Protein AF-A0AAN8WWY5-F1 (afdb_monomer_lite)

pLDDT: mean 70.59, std 15.92, range [37.78, 95.44]

Structure (mmCIF, N/CA/C/O backbone):
data_AF-A0AAN8WWY5-F1
#
_entry.id   AF-A0AAN8WWY5-F1
#
loop_
_atom_site.group_PDB
_atom_site.id
_atom_site.type_symbol
_atom_site.label_atom_id
_atom_site.label_alt_id
_atom_site.label_comp_id
_atom_site.label_asym_id
_atom_site.label_entity_id
_atom_site.label_seq_id
_atom_site.pdbx_PDB_ins_code
_atom_site.Cartn_x
_atom_site.Cartn_y
_atom_site.Cartn_z
_atom_site.occupancy
_atom_site.B_iso_or_equiv
_atom_site.auth_seq_id
_atom_site.auth_comp_id
_atom_site.auth_asym_id
_atom_site.auth_atom_id
_atom_site.pdbx_PDB_model_num
ATOM 1 N N . MET A 1 1 ? -23.261 -10.832 -0.759 1.00 37.78 1 MET A N 1
ATOM 2 C CA . MET A 1 1 ? -23.133 -10.012 0.468 1.00 37.78 1 MET A CA 1
ATOM 3 C C . MET A 1 1 ? -22.749 -8.544 0.179 1.00 37.78 1 MET A C 1
ATOM 5 O O . MET A 1 1 ? -22.201 -7.893 1.048 1.00 37.78 1 MET A O 1
ATOM 9 N N . VAL A 1 2 ? -23.077 -7.997 -1.012 1.00 46.44 2 VAL A N 1
ATOM 10 C CA . VAL A 1 2 ? -22.711 -6.626 -1.472 1.00 46.44 2 VAL A CA 1
ATOM 11 C C . VAL A 1 2 ? -23.960 -5.763 -1.787 1.00 46.44 2 VAL A C 1
ATOM 13 O O . VAL A 1 2 ? -23.863 -4.626 -2.226 1.00 46.44 2 VAL A O 1
ATOM 16 N N . ALA A 1 3 ? -25.169 -6.277 -1.528 1.00 41.75 3 ALA A N 1
ATOM 17 C CA . ALA A 1 3 ? -26.431 -5.606 -1.873 1.00 41.75 3 ALA A CA 1
ATOM 18 C C . ALA A 1 3 ? -27.052 -4.768 -0.731 1.00 41.75 3 ALA A C 1
ATOM 20 O O . ALA A 1 3 ? -28.090 -4.150 -0.937 1.00 41.75 3 ALA A O 1
ATOM 21 N N . PHE A 1 4 ? -26.445 -4.740 0.464 1.00 49.00 4 PHE A N 1
ATOM 22 C CA . PHE A 1 4 ? -27.062 -4.159 1.671 1.00 49.00 4 PHE A CA 1
ATOM 23 C C . PHE A 1 4 ? -26.746 -2.665 1.909 1.00 49.00 4 PHE A C 1
ATOM 25 O O . PHE A 1 4 ? -27.279 -2.075 2.843 1.00 49.00 4 PHE A O 1
ATOM 32 N N . ASP A 1 5 ? -25.917 -2.031 1.070 1.00 50.53 5 ASP A N 1
ATOM 33 C CA . ASP A 1 5 ? -25.345 -0.708 1.389 1.00 50.53 5 ASP A CA 1
ATOM 34 C C . ASP A 1 5 ? -25.852 0.454 0.504 1.00 50.53 5 ASP A C 1
ATOM 36 O O . ASP A 1 5 ? -25.952 1.600 0.939 1.00 50.53 5 ASP A O 1
ATOM 40 N N . ARG A 1 6 ? -26.279 0.176 -0.736 1.00 56.34 6 ARG A N 1
ATOM 41 C CA . ARG A 1 6 ? -26.572 1.235 -1.726 1.00 56.34 6 ARG A CA 1
ATOM 42 C C . ARG A 1 6 ? -27.887 1.992 -1.483 1.00 56.34 6 ARG A C 1
ATOM 44 O O . ARG A 1 6 ? -27.988 3.167 -1.830 1.00 56.34 6 ARG A O 1
ATOM 51 N N . GLU A 1 7 ? -28.872 1.338 -0.870 1.00 53.53 7 GLU A N 1
ATOM 52 C CA . GLU A 1 7 ? -30.177 1.938 -0.537 1.00 53.53 7 GLU A CA 1
ATOM 53 C C . GLU A 1 7 ? -30.097 2.826 0.719 1.00 53.53 7 GLU A C 1
ATOM 55 O O . GLU A 1 7 ? -30.733 3.882 0.770 1.00 53.53 7 GLU A O 1
ATOM 60 N N . LYS A 1 8 ? -29.247 2.471 1.699 1.00 51.03 8 LYS A N 1
ATOM 61 C CA . LYS A 1 8 ? -29.023 3.290 2.903 1.00 51.03 8 LYS A CA 1
ATOM 62 C C . LYS A 1 8 ? -28.281 4.591 2.592 1.00 51.03 8 LYS A C 1
ATOM 64 O O . LYS A 1 8 ? -28.693 5.643 3.072 1.00 51.03 8 LYS A O 1
ATOM 69 N N . VAL A 1 9 ? -27.264 4.555 1.724 1.00 61.53 9 VAL A N 1
ATOM 70 C CA . VAL A 1 9 ? -26.487 5.751 1.333 1.00 61.53 9 VAL A CA 1
ATOM 71 C C . VAL A 1 9 ? -27.351 6.806 0.629 1.00 61.53 9 VAL A C 1
ATOM 73 O O . VAL A 1 9 ? -27.183 8.003 0.865 1.00 61.53 9 VAL A O 1
ATOM 76 N N . LYS A 1 10 ? -28.316 6.395 -0.206 1.00 58.88 10 LYS A N 1
ATOM 77 C CA . LYS A 1 10 ? -29.162 7.338 -0.957 1.00 58.88 10 LYS A CA 1
ATOM 78 C C . LYS A 1 10 ? -30.189 8.050 -0.065 1.00 58.88 10 LYS A C 1
ATOM 80 O O . LYS A 1 10 ? -30.448 9.235 -0.279 1.00 58.88 10 LYS A O 1
ATOM 85 N N . GLN A 1 11 ? -30.738 7.365 0.944 1.00 61.97 11 GLN A N 1
ATOM 86 C CA . GLN A 1 11 ? -31.653 7.982 1.913 1.00 61.97 11 GLN A CA 1
ATOM 87 C C . GLN A 1 11 ? -30.928 8.855 2.948 1.00 61.97 11 GLN A C 1
ATOM 89 O O . GLN A 1 11 ? -31.405 9.951 3.246 1.00 61.97 11 GLN A O 1
ATOM 94 N N . GLU A 1 12 ? -29.759 8.426 3.437 1.00 64.44 12 GLU A N 1
ATOM 95 C CA . GLU A 1 12 ? -28.903 9.225 4.328 1.00 64.44 12 GLU A CA 1
ATOM 96 C C . GLU A 1 12 ? -28.419 10.504 3.627 1.00 64.44 12 GLU A C 1
ATOM 98 O O . GLU A 1 12 ? -28.487 11.580 4.211 1.00 64.44 12 GLU A O 1
ATOM 103 N N . GLY A 1 13 ? -28.019 10.427 2.351 1.00 65.00 13 GLY A N 1
ATOM 104 C CA . GLY A 1 13 ? -27.573 11.586 1.571 1.00 65.00 13 GLY A CA 1
ATOM 105 C C . GLY A 1 13 ? -28.656 12.653 1.387 1.00 65.00 13 GLY A C 1
ATOM 106 O O . GLY A 1 13 ? -28.375 13.843 1.524 1.00 65.00 13 GLY A O 1
ATOM 107 N N . PHE A 1 14 ? -29.909 12.248 1.147 1.00 64.44 14 PHE A N 1
ATOM 108 C CA . PHE A 1 14 ? -31.024 13.189 0.981 1.00 64.44 14 PHE A CA 1
ATOM 109 C C . PHE A 1 14 ? -31.465 13.806 2.322 1.00 64.44 14 PHE A C 1
ATOM 111 O O . PHE A 1 14 ? -31.757 15.002 2.395 1.00 64.44 14 PHE A O 1
ATOM 118 N N . GLN A 1 15 ? -31.428 13.023 3.408 1.00 65.31 15 GLN A N 1
ATOM 119 C CA . GLN A 1 15 ? -31.681 13.505 4.772 1.00 65.31 15 GLN A CA 1
ATOM 120 C C . GLN A 1 15 ? -30.553 14.400 5.306 1.00 65.31 15 GLN A C 1
ATOM 122 O O . GLN A 1 15 ? -30.824 15.354 6.037 1.00 65.31 15 GLN A O 1
ATOM 127 N N . LEU A 1 16 ? -29.298 14.128 4.936 1.00 65.19 16 LEU A N 1
ATOM 128 C CA . LEU A 1 16 ? -28.145 14.976 5.234 1.00 65.19 16 LEU A CA 1
ATOM 129 C C . LEU A 1 16 ? -28.227 16.283 4.463 1.00 65.19 16 LEU A C 1
ATOM 131 O O . LEU A 1 16 ? -28.023 17.315 5.082 1.00 65.19 16 LEU A O 1
ATOM 135 N N . PHE A 1 17 ? -28.603 16.273 3.179 1.00 69.25 17 PHE A N 1
ATOM 136 C CA . PHE A 1 17 ? -28.760 17.504 2.402 1.00 69.25 17 PHE A CA 1
ATOM 137 C C . PHE A 1 17 ? -29.825 18.415 3.027 1.00 69.25 17 PHE A C 1
ATOM 139 O O . PHE A 1 17 ? -29.544 19.581 3.267 1.00 69.25 17 PHE A O 1
ATOM 146 N N . GLY A 1 18 ? -30.984 17.870 3.426 1.00 67.69 18 GLY A N 1
ATOM 147 C CA . GLY A 1 18 ? -32.025 18.606 4.160 1.00 67.69 18 GLY A CA 1
ATOM 148 C C . GLY A 1 18 ? -31.619 19.052 5.576 1.00 67.69 18 GLY A C 1
ATOM 149 O O . GLY A 1 18 ? -32.007 20.134 6.019 1.00 67.69 18 GLY A O 1
ATOM 150 N N . LYS A 1 19 ? -30.798 18.262 6.285 1.00 63.09 19 LYS A N 1
ATOM 151 C CA . LYS A 1 19 ? -30.189 18.644 7.575 1.00 63.09 19 LYS A CA 1
ATOM 152 C C . LYS A 1 19 ? -29.054 19.661 7.429 1.00 63.09 19 LYS A C 1
ATOM 154 O O . LYS A 1 19 ? -28.805 20.385 8.383 1.00 63.09 19 LYS A O 1
ATOM 159 N N . LEU A 1 20 ? -28.396 19.740 6.274 1.00 64.75 20 LEU A N 1
ATOM 160 C CA . LEU A 1 20 ? -27.299 20.670 5.997 1.00 64.75 20 LEU A CA 1
ATOM 161 C C . LEU A 1 20 ? -27.825 22.086 5.735 1.00 64.75 20 LEU A C 1
ATOM 163 O O . LEU A 1 20 ? -27.179 23.057 6.112 1.00 64.75 20 LEU A O 1
ATOM 167 N N . ILE A 1 21 ? -29.034 22.199 5.174 1.00 65.25 21 ILE A N 1
ATOM 168 C CA . ILE A 1 21 ? -29.764 23.476 5.042 1.00 65.25 21 ILE A CA 1
ATOM 169 C C . ILE A 1 21 ? -30.523 23.853 6.322 1.00 65.25 21 ILE A C 1
ATOM 171 O O . ILE A 1 21 ? -30.986 24.983 6.458 1.00 65.25 21 ILE A O 1
ATOM 175 N N . ARG A 1 22 ? -30.641 22.930 7.285 1.00 57.62 22 ARG A N 1
ATOM 176 C CA . ARG A 1 22 ? -31.174 23.204 8.621 1.00 57.62 22 ARG A CA 1
ATOM 177 C C . ARG A 1 22 ? -30.011 23.379 9.585 1.00 57.62 22 ARG A C 1
ATOM 179 O O . ARG A 1 22 ? -29.689 22.468 10.342 1.00 57.62 22 ARG A O 1
ATOM 186 N N . THR A 1 23 ? -29.397 24.558 9.539 1.00 56.59 23 THR A N 1
ATOM 187 C CA . THR A 1 23 ? -28.361 25.016 10.468 1.00 56.59 23 THR A CA 1
ATOM 188 C C . THR A 1 23 ? -28.714 24.569 11.885 1.00 56.59 23 THR A C 1
ATOM 190 O O . THR A 1 23 ? -29.656 25.077 12.497 1.00 56.59 23 THR A O 1
ATOM 193 N N . LYS A 1 24 ? -28.003 23.561 12.403 1.00 55.06 24 LYS A N 1
ATOM 194 C CA . LYS A 1 24 ? -28.023 23.309 13.839 1.00 55.06 24 LYS A CA 1
ATOM 195 C C . LYS A 1 24 ? -27.376 24.524 14.483 1.00 55.06 24 LYS A C 1
ATOM 197 O O . LYS A 1 24 ? -26.255 24.887 14.148 1.00 55.06 24 LYS A O 1
ATOM 202 N N . ASP A 1 25 ? -28.140 25.142 15.366 1.00 45.97 25 ASP A N 1
ATOM 203 C CA . ASP A 1 25 ? -27.763 26.312 16.135 1.00 45.97 25 ASP A CA 1
ATOM 204 C C . ASP A 1 25 ? -26.417 26.080 16.865 1.00 45.97 25 ASP A C 1
ATOM 206 O O . ASP A 1 25 ? -26.329 25.159 17.692 1.00 45.97 25 ASP A O 1
ATOM 210 N N . PRO A 1 26 ? -25.356 26.854 16.560 1.00 55.22 26 PRO A N 1
ATOM 211 C CA . PRO A 1 26 ? -24.049 26.699 17.195 1.00 55.22 26 PRO A CA 1
ATOM 212 C C . PRO A 1 26 ? -24.071 27.048 18.693 1.00 55.22 26 PRO A C 1
ATOM 214 O O . PRO A 1 26 ? -23.152 26.663 19.413 1.00 55.22 26 PRO A O 1
ATOM 217 N N . ALA A 1 27 ? -25.130 27.687 19.212 1.00 52.06 27 ALA A N 1
ATOM 218 C CA . ALA A 1 27 ? -25.239 28.012 20.633 1.00 52.06 27 ALA A CA 1
ATOM 219 C C . ALA A 1 27 ? -25.539 26.789 21.518 1.00 52.06 27 ALA A C 1
ATOM 221 O O . ALA A 1 27 ? -25.397 26.867 22.737 1.00 52.06 27 ALA A O 1
ATOM 222 N N . ARG A 1 28 ? -25.889 25.625 20.942 1.00 54.09 28 ARG A N 1
ATOM 223 C CA . ARG A 1 28 ? -26.046 24.370 21.711 1.00 54.09 28 ARG A CA 1
ATOM 224 C C . ARG A 1 28 ? -24.746 23.575 21.877 1.00 54.09 28 ARG A C 1
ATOM 226 O O . ARG A 1 28 ? -24.784 22.506 22.475 1.00 54.09 28 ARG A O 1
ATOM 233 N N . LEU A 1 29 ? -23.616 24.096 21.390 1.00 55.66 29 LEU A N 1
ATOM 234 C CA . LEU A 1 29 ? -22.279 23.526 21.611 1.00 55.66 29 LEU A CA 1
ATOM 235 C C . LEU A 1 29 ? -21.473 24.272 22.689 1.00 55.66 29 LEU A C 1
ATOM 237 O O . LEU A 1 29 ? -20.468 23.754 23.156 1.00 55.66 29 LEU A O 1
ATOM 241 N N . GLN A 1 30 ? -21.916 25.455 23.128 1.00 53.75 30 GLN A N 1
A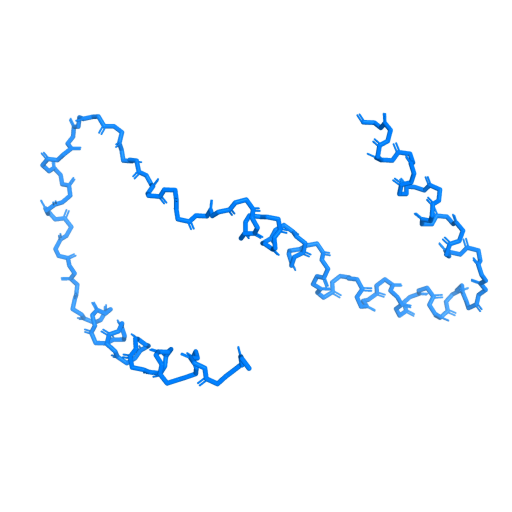TOM 242 C CA . GLN A 1 30 ? -21.198 26.258 24.130 1.00 53.75 30 GLN A CA 1
ATOM 243 C C . GLN A 1 30 ? -21.489 25.827 25.586 1.00 53.75 30 GLN A C 1
ATOM 245 O O . GLN A 1 30 ? -20.810 26.261 26.513 1.00 53.75 30 GLN A O 1
ATOM 250 N N . GLY A 1 31 ? -22.488 24.962 25.799 1.00 45.03 31 GLY A N 1
ATOM 251 C CA . GLY A 1 31 ? -22.865 24.441 27.121 1.00 45.03 31 GLY A CA 1
ATOM 252 C C . GLY A 1 31 ? -22.021 23.264 27.621 1.00 45.03 31 GLY A C 1
ATOM 253 O O . GLY A 1 31 ? -22.203 22.856 28.760 1.00 45.03 31 GLY A O 1
ATOM 254 N N . ASP A 1 32 ? -21.105 22.745 26.800 1.00 47.19 32 ASP A N 1
ATOM 255 C CA . ASP A 1 32 ? -20.193 21.646 27.154 1.00 47.19 32 ASP A CA 1
ATOM 256 C C . ASP A 1 32 ? -18.736 22.130 27.097 1.00 47.19 32 ASP A C 1
ATOM 258 O O . ASP A 1 32 ? -17.841 21.545 26.491 1.00 47.19 32 ASP A O 1
ATOM 262 N N . SER A 1 33 ? -18.519 23.302 27.695 1.00 50.59 33 SER A N 1
ATOM 263 C CA . SER A 1 33 ? -17.207 23.917 27.898 1.00 50.59 33 SER A CA 1
ATOM 264 C C . SER A 1 33 ? -16.483 23.237 29.065 1.00 50.59 33 SER A C 1
ATOM 266 O O . SER A 1 33 ? -16.170 23.880 30.066 1.00 50.59 33 SER A O 1
ATOM 268 N N . GLY A 1 34 ? -16.262 21.926 28.985 1.00 47.41 34 GLY A N 1
ATOM 269 C CA . GLY A 1 34 ? -15.586 21.198 30.051 1.00 47.41 34 GLY A CA 1
ATOM 270 C C . GLY A 1 34 ? -15.634 19.691 29.874 1.00 47.41 34 GLY A C 1
ATOM 271 O O . GLY A 1 34 ? -16.610 19.065 30.263 1.00 47.41 34 GLY A O 1
ATOM 272 N N . THR A 1 35 ? -14.507 19.124 29.438 1.00 45.12 35 THR A N 1
ATOM 273 C CA . THR A 1 35 ? -14.201 17.684 29.292 1.00 45.12 35 THR A CA 1
ATOM 274 C C . THR A 1 35 ? -14.421 17.148 27.880 1.00 45.12 35 THR A C 1
ATOM 276 O O . THR A 1 35 ? -15.517 16.775 27.499 1.00 45.12 35 THR A O 1
ATOM 279 N N . GLU A 1 36 ? -13.321 17.089 27.125 1.00 50.91 36 GLU A N 1
ATOM 280 C CA . GLU A 1 36 ? -13.098 16.174 26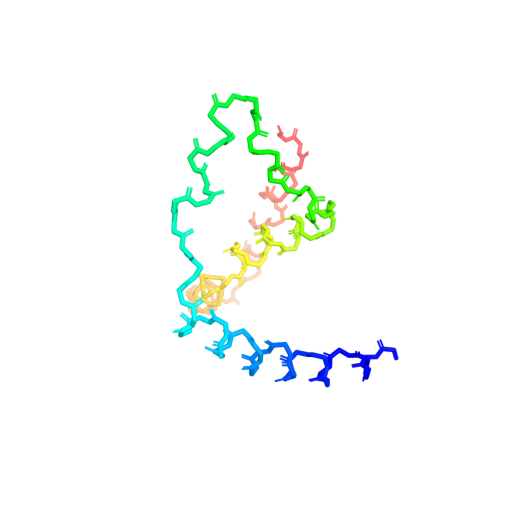.003 1.00 50.91 36 GLU A CA 1
ATOM 281 C C . GLU A 1 36 ? -14.299 15.942 25.073 1.00 50.91 36 GLU A C 1
ATOM 283 O O . GLU A 1 36 ? -15.083 15.011 25.264 1.00 50.91 36 GLU A O 1
ATOM 288 N N . SER A 1 37 ? -14.365 16.698 23.970 1.00 53.19 37 SER A N 1
ATOM 289 C CA . SER A 1 37 ? -15.091 16.252 22.777 1.00 53.19 37 SER A CA 1
ATOM 290 C C . SER A 1 37 ? -14.461 14.939 22.304 1.00 53.19 37 SER A C 1
ATOM 292 O O . SER A 1 37 ? -13.533 14.898 21.495 1.00 53.19 37 SER A O 1
ATOM 294 N N . LYS A 1 38 ? -14.917 13.839 22.899 1.00 52.16 38 LYS A N 1
ATOM 295 C CA . LYS A 1 38 ? -14.545 12.478 22.571 1.00 52.16 38 LYS A CA 1
ATOM 296 C C . LYS A 1 38 ? -15.200 12.206 21.234 1.00 52.16 38 LYS A C 1
ATOM 298 O O . LYS A 1 38 ? -16.313 11.684 21.181 1.00 52.16 38 LYS A O 1
ATOM 303 N N . LEU A 1 39 ? -14.518 12.620 20.162 1.00 53.84 39 LEU A N 1
ATOM 304 C CA . LEU A 1 39 ? -14.764 12.146 18.807 1.00 53.84 39 LEU A CA 1
ATOM 305 C C . LEU A 1 39 ? -15.079 10.660 18.944 1.00 53.84 39 LEU A C 1
ATOM 307 O O . LEU A 1 39 ? -14.241 9.893 19.431 1.00 53.84 39 LEU A O 1
ATOM 311 N N . GLN A 1 40 ? -16.327 10.280 18.658 1.00 54.53 40 GLN A N 1
ATOM 312 C CA . GLN A 1 40 ? -16.734 8.888 18.757 1.00 54.53 40 GLN A CA 1
ATOM 313 C C . GLN A 1 40 ? -15.719 8.100 17.930 1.00 54.53 40 GLN A C 1
ATOM 315 O O . GLN A 1 40 ? -15.550 8.386 16.745 1.00 54.53 40 GLN A O 1
ATOM 320 N N . LYS A 1 41 ? -14.984 7.179 18.568 1.00 58.31 41 LYS A N 1
ATOM 321 C CA . LYS A 1 41 ? -14.052 6.264 17.898 1.00 58.31 41 LYS A CA 1
ATOM 322 C C . LYS A 1 41 ? -14.881 5.312 17.031 1.00 58.31 41 LYS A C 1
ATOM 324 O O . LYS A 1 41 ? -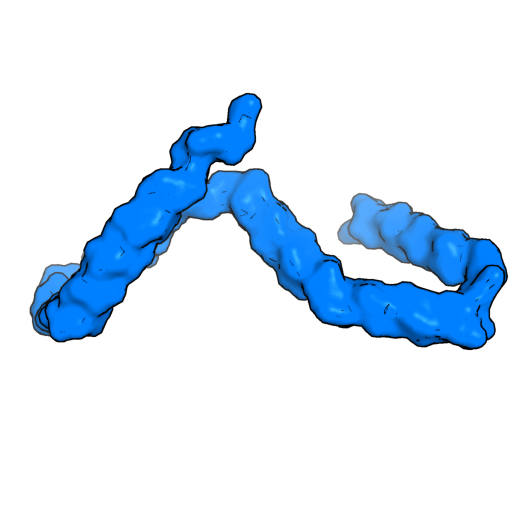15.101 4.166 17.392 1.00 58.31 41 LYS A O 1
ATOM 329 N N . VAL A 1 42 ? -15.419 5.840 15.936 1.00 65.50 42 VAL A N 1
ATOM 330 C CA . VAL A 1 42 ? -16.188 5.119 14.917 1.00 65.50 42 VAL A CA 1
ATOM 331 C C . VAL A 1 42 ? -15.265 4.477 13.893 1.00 65.50 42 VAL A C 1
ATOM 333 O O . VAL A 1 42 ? -15.695 3.615 13.144 1.00 65.50 42 VAL A O 1
ATOM 336 N N . LEU A 1 43 ? -13.993 4.882 13.884 1.00 62.59 43 LEU A N 1
ATOM 337 C CA . LEU A 1 43 ? -12.957 4.246 13.095 1.00 62.59 43 LEU A CA 1
ATOM 338 C C . LEU A 1 43 ? -12.467 3.005 13.826 1.00 62.59 43 LEU A C 1
ATOM 340 O O . LEU A 1 43 ? -11.628 3.075 14.728 1.00 62.59 43 LEU A O 1
ATOM 344 N N . THR A 1 44 ? -13.016 1.866 13.420 1.00 80.50 44 THR A N 1
ATOM 345 C CA . THR A 1 44 ? -12.425 0.567 13.719 1.00 80.50 44 THR A CA 1
ATOM 346 C C . THR A 1 44 ? -11.040 0.502 13.067 1.00 80.50 44 THR A C 1
ATOM 348 O O . THR A 1 44 ? -10.766 1.184 12.081 1.00 80.50 44 THR A O 1
ATOM 351 N N . THR A 1 45 ? -10.135 -0.317 13.605 1.00 83.00 45 THR A N 1
ATOM 352 C CA . THR A 1 45 ? -8.773 -0.506 13.073 1.00 83.00 45 THR A CA 1
ATOM 353 C C . THR A 1 45 ? -8.761 -0.735 11.559 1.00 83.00 45 THR A C 1
ATOM 355 O O . THR A 1 45 ? -7.929 -0.176 10.855 1.00 83.00 45 THR A O 1
ATOM 358 N N . VAL A 1 46 ? -9.740 -1.488 11.052 1.00 85.44 46 VAL A N 1
ATOM 359 C CA . VAL A 1 46 ? -9.923 -1.758 9.621 1.00 85.44 46 VAL A CA 1
ATOM 360 C C . VAL A 1 46 ? -10.287 -0.495 8.836 1.00 85.44 46 VAL A C 1
ATOM 362 O O . VAL A 1 46 ? -9.729 -0.279 7.761 1.00 85.44 46 VAL A O 1
ATOM 365 N N . ASP A 1 47 ? -11.155 0.368 9.370 1.00 86.50 47 ASP A N 1
ATOM 366 C CA . ASP A 1 47 ? -11.509 1.642 8.734 1.00 86.50 47 ASP A CA 1
ATOM 367 C C . ASP A 1 47 ? -10.301 2.579 8.692 1.00 86.50 47 ASP A C 1
ATOM 369 O O . ASP A 1 47 ? -10.042 3.214 7.673 1.00 86.50 47 ASP A O 1
ATOM 373 N N . LEU A 1 48 ? -9.511 2.624 9.772 1.00 87.56 48 LEU A N 1
ATOM 374 C CA . LEU A 1 48 ? -8.324 3.474 9.850 1.00 87.56 48 LEU A CA 1
ATOM 375 C C . LEU A 1 48 ? -7.231 3.022 8.873 1.00 87.56 48 LEU A C 1
ATOM 377 O O . LEU A 1 48 ? -6.658 3.850 8.164 1.00 87.56 48 LEU A O 1
ATOM 381 N N . THR A 1 49 ? -6.965 1.717 8.788 1.00 91.06 49 THR A N 1
ATOM 382 C CA . THR A 1 49 ? -6.024 1.171 7.802 1.00 91.06 49 THR A CA 1
ATOM 383 C C . THR A 1 49 ? -6.527 1.400 6.379 1.00 91.06 49 THR A C 1
ATOM 385 O O . THR A 1 49 ? -5.747 1.795 5.517 1.00 91.06 49 THR A O 1
ATOM 388 N N . SER A 1 50 ? -7.828 1.229 6.133 1.00 90.19 50 SER A N 1
ATOM 389 C CA . SER A 1 50 ? -8.424 1.470 4.814 1.00 90.19 50 SER A CA 1
ATOM 390 C C . SER A 1 50 ? -8.347 2.943 4.407 1.00 90.19 50 SER A C 1
ATOM 392 O O . SER A 1 50 ? -8.031 3.232 3.254 1.00 90.19 50 SER A O 1
ATOM 394 N N . LEU A 1 51 ? -8.550 3.878 5.344 1.00 89.50 51 LEU A N 1
ATOM 395 C CA . LEU A 1 51 ? -8.330 5.307 5.103 1.00 89.50 51 LEU A CA 1
ATOM 396 C C . LEU A 1 51 ? -6.863 5.614 4.785 1.00 89.50 51 LEU A C 1
ATOM 398 O O . LEU A 1 51 ? -6.588 6.358 3.844 1.00 89.50 51 LEU A O 1
ATOM 402 N N . GLY A 1 52 ? -5.922 5.024 5.525 1.00 87.12 52 GLY A N 1
ATOM 403 C CA . GLY A 1 52 ? -4.490 5.198 5.271 1.00 87.12 52 GLY A CA 1
ATOM 404 C C . GLY A 1 52 ? -4.074 4.674 3.895 1.00 87.12 52 GLY A C 1
ATOM 405 O O . GLY A 1 52 ? -3.473 5.401 3.105 1.00 87.12 52 GLY A O 1
ATOM 406 N N . VAL A 1 53 ? -4.452 3.436 3.561 1.00 90.31 53 VAL A N 1
ATOM 407 C CA . VAL A 1 53 ? -4.135 2.816 2.265 1.00 90.31 53 VAL A CA 1
ATOM 408 C C . VAL A 1 53 ? -4.810 3.569 1.118 1.00 90.31 53 VAL A C 1
ATOM 410 O O . VAL A 1 53 ? -4.164 3.841 0.108 1.00 90.31 53 VAL A O 1
ATOM 413 N N . GLY A 1 54 ? -6.073 3.973 1.279 1.00 87.56 54 GLY A N 1
ATOM 414 C CA . GLY A 1 54 ? -6.795 4.766 0.282 1.00 87.56 54 GLY A CA 1
ATOM 415 C C . GLY A 1 54 ? -6.149 6.128 0.017 1.00 87.56 54 GLY A C 1
ATOM 416 O O . GLY A 1 54 ? -6.084 6.561 -1.133 1.00 87.56 54 GLY A O 1
ATOM 417 N N . SER A 1 55 ? -5.602 6.773 1.052 1.00 86.56 55 SER A N 1
ATOM 418 C CA . SER A 1 55 ? -4.873 8.036 0.907 1.00 86.56 55 SER A CA 1
ATOM 419 C C . SER A 1 55 ? -3.526 7.864 0.195 1.00 86.56 55 SER A C 1
ATOM 421 O O . SER A 1 55 ? -3.130 8.742 -0.570 1.00 86.56 55 SER A O 1
ATOM 423 N N . CYS A 1 56 ? -2.819 6.753 0.421 1.00 84.19 56 CYS A N 1
ATOM 424 C CA . CYS A 1 56 ? -1.517 6.489 -0.200 1.00 84.19 56 CYS A CA 1
ATOM 425 C C . CYS A 1 56 ? -1.631 6.000 -1.656 1.00 84.19 56 CYS A C 1
ATOM 427 O O . CYS A 1 56 ? -0.826 6.384 -2.502 1.00 84.19 56 CYS A O 1
ATOM 429 N N . VAL A 1 57 ? -2.631 5.166 -1.968 1.00 88.00 57 VAL A N 1
ATOM 430 C CA . VAL A 1 57 ? -2.796 4.492 -3.277 1.00 88.00 57 VAL A CA 1
ATOM 431 C C . VAL A 1 57 ? -3.706 5.282 -4.236 1.00 88.00 57 VAL A C 1
ATOM 433 O O . VAL A 1 57 ? -4.135 4.765 -5.261 1.00 88.00 57 VAL A O 1
ATOM 436 N N . GLY A 1 58 ? -4.001 6.550 -3.938 1.00 81.88 58 GLY A N 1
ATOM 437 C CA . GLY A 1 58 ? -4.804 7.420 -4.802 1.00 81.88 58 GLY A CA 1
ATOM 438 C C . GLY A 1 58 ? -4.155 7.713 -6.167 1.00 81.88 58 GLY A C 1
ATOM 439 O O . GLY A 1 58 ? -3.343 6.956 -6.697 1.00 81.88 58 GLY A O 1
ATOM 440 N N . THR A 1 59 ? -4.465 8.871 -6.751 1.00 85.06 59 THR A N 1
ATOM 441 C CA . THR A 1 59 ? -3.978 9.258 -8.091 1.00 85.06 59 THR A CA 1
ATOM 442 C C . THR A 1 59 ? -2.456 9.129 -8.252 1.00 85.06 59 THR A C 1
ATOM 444 O O . THR A 1 59 ? -1.977 8.780 -9.330 1.00 85.06 59 THR A O 1
ATOM 447 N N . GLY A 1 60 ? -1.694 9.348 -7.174 1.00 83.38 60 GLY A N 1
ATOM 448 C CA . GLY A 1 60 ? -0.233 9.268 -7.171 1.00 83.38 60 GLY A CA 1
ATOM 449 C C . GLY A 1 60 ? 0.321 7.922 -7.648 1.00 83.38 60 GLY A C 1
ATOM 450 O O . GLY A 1 60 ? 1.221 7.911 -8.486 1.00 83.38 60 GLY A O 1
ATOM 451 N N . MET A 1 61 ? -0.241 6.792 -7.202 1.00 84.19 61 MET A N 1
ATOM 452 C CA . MET A 1 61 ? 0.280 5.469 -7.574 1.00 84.19 61 MET A CA 1
ATOM 453 C C . MET A 1 61 ? 0.060 5.162 -9.062 1.00 84.19 61 MET A C 1
ATOM 455 O O . MET A 1 61 ? 0.935 4.591 -9.713 1.00 84.19 61 MET A O 1
ATOM 459 N N . TYR A 1 62 ? -1.067 5.604 -9.630 1.00 80.94 62 TYR A N 1
ATOM 460 C CA . TYR A 1 62 ? -1.344 5.453 -11.061 1.00 80.94 62 TYR A CA 1
ATOM 461 C C . TYR A 1 62 ? -0.343 6.242 -11.921 1.00 80.94 62 TYR A C 1
ATOM 463 O O . TYR A 1 62 ? 0.137 5.742 -12.939 1.00 80.94 62 TYR A O 1
ATOM 471 N N . LEU A 1 63 ? 0.041 7.449 -11.487 1.00 85.31 63 LEU A N 1
ATOM 472 C CA . LEU A 1 63 ? 1.036 8.255 -12.201 1.00 85.31 63 LEU A CA 1
ATOM 473 C C . LEU A 1 63 ? 2.454 7.694 -12.065 1.00 85.31 63 LEU A C 1
ATOM 475 O O . LEU A 1 63 ? 3.195 7.678 -13.049 1.00 85.31 63 LEU A O 1
ATOM 479 N N . VAL A 1 64 ? 2.826 7.197 -10.881 1.00 82.81 64 VAL A N 1
ATOM 480 C CA . VAL A 1 64 ? 4.116 6.523 -10.671 1.00 82.81 64 VAL A CA 1
ATOM 481 C C . VAL A 1 64 ? 4.207 5.281 -11.553 1.00 82.81 64 VAL A C 1
ATOM 483 O O . VAL A 1 64 ? 5.197 5.128 -12.263 1.00 82.81 64 VAL A O 1
ATOM 486 N N . ALA A 1 65 ? 3.159 4.452 -11.604 1.00 81.31 65 ALA A N 1
ATOM 487 C CA . ALA A 1 65 ? 3.102 3.298 -12.497 1.00 81.31 65 ALA A CA 1
ATOM 488 C C . ALA A 1 65 ? 3.209 3.699 -13.97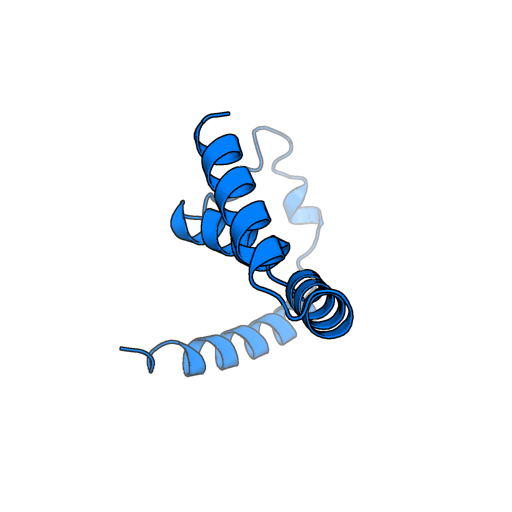9 1.00 81.31 65 ALA A C 1
ATOM 490 O O . ALA A 1 65 ? 3.926 3.042 -14.725 1.00 81.31 65 ALA A O 1
ATOM 491 N N . GLY A 1 66 ? 2.574 4.796 -14.407 1.00 80.31 66 GLY A N 1
ATOM 492 C CA . GLY A 1 66 ? 2.685 5.309 -15.778 1.00 80.31 66 GLY A CA 1
ATOM 493 C C . GLY A 1 66 ? 4.087 5.822 -16.133 1.00 80.31 66 GLY A C 1
ATOM 494 O O . GLY A 1 66 ? 4.614 5.511 -17.202 1.00 80.31 66 GLY A O 1
ATOM 495 N N . MET A 1 67 ? 4.733 6.566 -15.230 1.00 80.69 67 MET A N 1
ATOM 496 C CA . MET A 1 67 ? 6.115 7.030 -15.421 1.00 80.69 67 MET A CA 1
ATOM 497 C C . MET A 1 67 ? 7.114 5.873 -15.412 1.00 80.69 67 MET A C 1
ATOM 499 O O . MET A 1 67 ? 8.046 5.858 -16.216 1.00 80.69 67 MET A O 1
ATOM 503 N N . VAL A 1 68 ? 6.902 4.894 -14.535 1.00 77.81 68 VAL A N 1
ATOM 504 C CA . VAL A 1 68 ? 7.691 3.664 -14.468 1.00 77.81 68 VAL A CA 1
ATOM 505 C C . VAL A 1 68 ? 7.474 2.821 -15.716 1.00 77.81 68 VAL A C 1
ATOM 507 O O . VAL A 1 68 ? 8.450 2.385 -16.300 1.00 77.81 68 VAL A O 1
ATOM 510 N N . ALA A 1 69 ? 6.244 2.645 -16.193 1.00 74.25 69 ALA A N 1
ATOM 511 C CA . ALA A 1 69 ? 5.983 1.916 -17.430 1.00 74.25 69 ALA A CA 1
ATOM 512 C C . ALA A 1 69 ? 6.662 2.580 -18.639 1.00 74.25 69 ALA A C 1
ATOM 514 O O . ALA A 1 69 ? 7.144 1.882 -19.525 1.00 74.25 69 ALA A O 1
ATOM 515 N N . LYS A 1 70 ? 6.744 3.919 -18.663 1.00 73.94 70 LYS A N 1
ATOM 516 C CA . LYS A 1 70 ? 7.394 4.658 -19.753 1.00 73.94 70 LYS A CA 1
ATOM 517 C C . LYS A 1 70 ? 8.924 4.609 -19.696 1.00 73.94 70 LYS A C 1
ATOM 519 O O . LYS A 1 70 ? 9.558 4.415 -20.726 1.00 73.94 70 LYS A O 1
ATOM 524 N N . ASN A 1 71 ? 9.514 4.839 -18.524 1.00 69.88 71 ASN A N 1
ATOM 525 C CA . ASN A 1 71 ? 10.971 4.962 -18.371 1.00 69.88 71 ASN A CA 1
ATOM 526 C C . ASN A 1 71 ? 11.650 3.633 -18.014 1.00 69.88 71 ASN A C 1
ATOM 528 O O . ASN A 1 71 ? 12.780 3.384 -18.414 1.00 69.88 71 ASN A O 1
ATOM 532 N N . ASN A 1 72 ? 10.948 2.783 -17.270 1.00 64.44 72 ASN A N 1
ATOM 533 C CA . ASN A 1 72 ? 11.452 1.578 -16.625 1.00 64.44 72 ASN A CA 1
ATOM 534 C C . ASN A 1 72 ? 10.515 0.385 -16.897 1.00 64.44 72 ASN A C 1
ATOM 536 O O . ASN A 1 72 ? 10.120 -0.312 -15.964 1.00 64.44 72 ASN A O 1
ATOM 540 N N . ALA A 1 73 ? 10.189 0.098 -18.164 1.00 62.97 73 ALA A N 1
ATOM 541 C CA . ALA A 1 73 ? 9.441 -1.103 -18.585 1.00 62.97 73 ALA A CA 1
ATOM 542 C C . ALA A 1 73 ? 10.156 -2.446 -18.270 1.00 62.97 73 ALA A C 1
ATOM 544 O O . ALA A 1 73 ? 9.828 -3.486 -18.836 1.00 62.97 73 ALA A O 1
ATOM 545 N N . GLY A 1 74 ? 11.162 -2.424 -17.393 1.00 68.12 74 GLY A N 1
ATOM 546 C CA . GLY A 1 74 ? 11.918 -3.572 -16.927 1.00 68.12 74 GLY A CA 1
ATOM 547 C C . GLY A 1 74 ? 11.565 -3.963 -15.484 1.00 68.12 74 GLY A C 1
ATOM 548 O O . GLY A 1 74 ? 11.076 -3.146 -14.701 1.00 68.12 74 GLY A O 1
ATOM 549 N N . PRO A 1 75 ? 11.884 -5.204 -15.082 1.00 74.81 75 PRO A N 1
ATOM 550 C CA . PRO A 1 75 ? 11.535 -5.774 -13.773 1.00 74.81 75 PRO A CA 1
ATOM 551 C C . PRO A 1 75 ? 12.208 -5.084 -12.567 1.00 74.81 75 PRO A C 1
ATOM 553 O O . PRO A 1 75 ? 11.870 -5.372 -11.420 1.00 74.81 75 PRO A O 1
ATOM 556 N N . ALA A 1 76 ? 13.143 -4.157 -12.799 1.00 81.75 76 ALA A N 1
ATOM 557 C CA . ALA A 1 76 ? 13.955 -3.524 -11.760 1.00 81.75 76 ALA A CA 1
ATOM 558 C C . ALA A 1 76 ? 13.153 -2.660 -10.768 1.00 81.75 76 ALA A C 1
ATOM 560 O O . ALA A 1 76 ? 13.495 -2.615 -9.587 1.00 81.75 76 ALA A O 1
ATOM 561 N N . VAL A 1 77 ? 12.070 -1.999 -11.203 1.00 81.62 77 VAL A N 1
ATOM 562 C CA . VAL A 1 77 ? 11.247 -1.185 -10.283 1.00 81.62 77 VAL A CA 1
ATOM 563 C C . VAL A 1 77 ? 10.468 -2.060 -9.311 1.00 81.62 77 VAL A C 1
ATOM 565 O O . VAL A 1 77 ? 10.376 -1.717 -8.135 1.00 81.62 77 VAL A O 1
ATOM 568 N N . MET A 1 78 ? 9.983 -3.217 -9.770 1.00 82.69 78 MET A N 1
ATOM 569 C CA . MET A 1 78 ? 9.355 -4.192 -8.881 1.00 82.69 78 MET A CA 1
ATOM 570 C C . MET A 1 78 ? 10.356 -4.684 -7.831 1.00 82.69 78 MET A C 1
ATOM 572 O O . 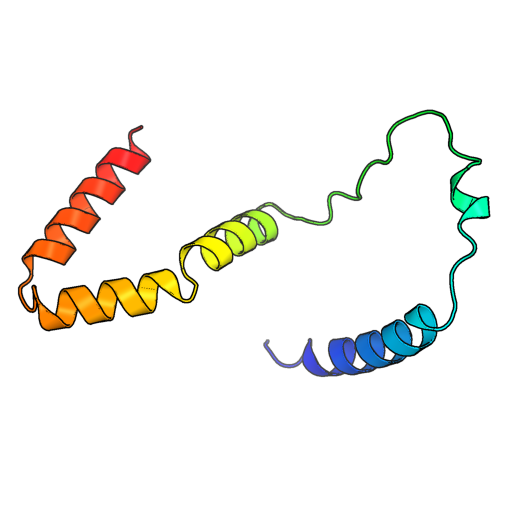MET A 1 78 ? 10.024 -4.677 -6.651 1.00 82.69 78 MET A O 1
ATOM 576 N N . LEU A 1 79 ? 11.606 -4.979 -8.222 1.00 85.31 79 LEU A N 1
ATOM 577 C CA . LEU A 1 79 ? 12.666 -5.330 -7.264 1.00 85.31 79 LEU A CA 1
ATOM 578 C C . LEU A 1 79 ? 12.919 -4.227 -6.224 1.00 85.31 79 LEU A C 1
ATOM 580 O O . LEU A 1 79 ? 13.015 -4.520 -5.033 1.00 85.31 79 LEU A O 1
ATOM 584 N N . SER A 1 80 ? 13.019 -2.966 -6.651 1.00 86.94 80 SER A N 1
ATOM 585 C CA . SER A 1 80 ? 13.258 -1.842 -5.738 1.00 86.94 80 SER A CA 1
ATOM 586 C C . SER A 1 80 ? 12.107 -1.660 -4.743 1.00 86.94 80 SER A C 1
ATOM 588 O O . SER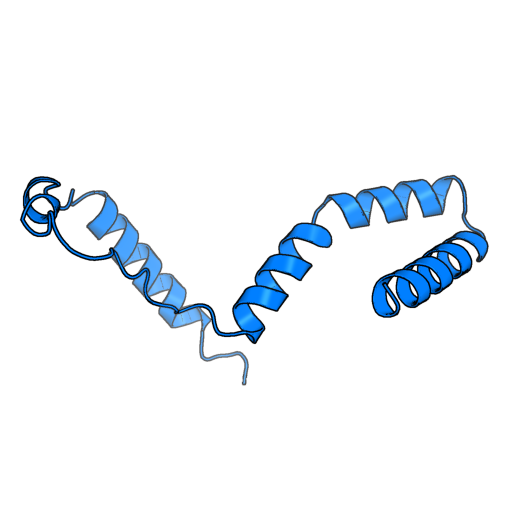 A 1 80 ? 12.352 -1.486 -3.549 1.00 86.94 80 SER A O 1
ATOM 590 N N . PHE A 1 81 ? 10.860 -1.781 -5.207 1.00 84.81 81 PHE A N 1
ATOM 591 C CA . PHE A 1 81 ? 9.679 -1.670 -4.353 1.00 84.81 81 PHE A CA 1
ATOM 592 C C . PHE A 1 81 ? 9.584 -2.828 -3.349 1.00 84.81 81 PHE A C 1
ATOM 594 O O . PHE A 1 81 ? 9.246 -2.606 -2.189 1.00 84.81 81 PHE A O 1
ATOM 601 N N . THR A 1 82 ? 9.939 -4.054 -3.754 1.00 90.06 82 THR A N 1
ATOM 602 C CA . THR A 1 82 ? 9.985 -5.216 -2.853 1.00 90.06 82 THR A CA 1
ATOM 603 C C . THR A 1 82 ? 11.006 -5.024 -1.733 1.00 90.06 82 THR A C 1
ATOM 605 O O . THR A 1 82 ? 10.682 -5.255 -0.570 1.00 90.06 82 THR A O 1
ATOM 608 N N . ILE A 1 83 ? 12.219 -4.565 -2.055 1.00 91.19 83 ILE A N 1
ATOM 609 C CA . ILE A 1 83 ? 13.263 -4.325 -1.048 1.00 91.19 83 ILE A CA 1
ATOM 610 C C . ILE A 1 83 ? 12.843 -3.199 -0.093 1.00 91.19 83 ILE A C 1
ATOM 612 O O . ILE A 1 83 ? 12.982 -3.347 1.120 1.00 91.19 83 ILE A O 1
ATOM 616 N N . ALA A 1 84 ? 12.280 -2.105 -0.616 1.00 90.50 84 ALA A N 1
ATOM 617 C CA . ALA A 1 84 ? 11.778 -1.000 0.199 1.00 90.50 84 ALA A CA 1
ATOM 618 C C . ALA A 1 84 ? 10.643 -1.435 1.142 1.00 90.50 84 ALA A C 1
ATOM 620 O O . ALA A 1 84 ? 10.637 -1.049 2.310 1.00 90.50 84 ALA A O 1
ATOM 621 N N . ALA A 1 85 ? 9.718 -2.277 0.667 1.00 90.69 85 ALA A N 1
ATOM 622 C CA . ALA A 1 85 ? 8.642 -2.822 1.490 1.00 90.69 85 ALA A CA 1
ATOM 623 C C . ALA A 1 85 ? 9.187 -3.671 2.648 1.00 90.69 85 ALA A C 1
ATOM 625 O O . ALA A 1 85 ? 8.768 -3.487 3.788 1.00 90.69 85 ALA A O 1
ATOM 626 N N . ILE A 1 86 ? 10.158 -4.551 2.380 1.00 95.44 86 ILE A N 1
ATOM 627 C CA . ILE A 1 86 ? 10.800 -5.369 3.421 1.00 95.44 86 ILE A CA 1
ATOM 628 C C . ILE A 1 86 ? 11.529 -4.481 4.437 1.00 95.44 86 ILE A C 1
ATOM 630 O O . ILE A 1 86 ? 11.370 -4.676 5.640 1.00 95.44 86 ILE A O 1
ATOM 634 N N . ALA A 1 87 ? 12.280 -3.480 3.972 1.00 95.12 87 ALA A N 1
ATOM 635 C CA . ALA A 1 87 ? 12.981 -2.543 4.847 1.00 95.12 87 ALA A CA 1
ATOM 636 C C . ALA A 1 87 ? 12.015 -1.754 5.747 1.00 95.12 87 ALA A C 1
ATOM 638 O O . ALA A 1 87 ? 12.283 -1.594 6.932 1.00 95.12 87 ALA A O 1
ATOM 639 N N . SER A 1 88 ? 10.875 -1.309 5.211 1.00 92.19 88 SER A N 1
ATOM 640 C CA . SER A 1 88 ? 9.873 -0.559 5.975 1.00 92.19 88 SER A CA 1
ATOM 641 C C . SER A 1 88 ? 9.075 -1.416 6.957 1.00 92.19 88 SER A C 1
ATOM 643 O O . SER A 1 88 ? 8.553 -0.865 7.914 1.00 92.19 88 SER A O 1
ATOM 645 N N . ILE A 1 89 ? 8.942 -2.726 6.721 1.00 94.06 89 ILE A N 1
ATOM 646 C CA . ILE A 1 89 ? 8.342 -3.656 7.694 1.00 94.06 89 ILE A CA 1
ATOM 647 C C . ILE A 1 89 ? 9.303 -3.909 8.863 1.00 94.06 89 ILE A C 1
ATOM 649 O O . ILE A 1 89 ? 8.860 -4.205 9.970 1.00 94.06 89 ILE A O 1
ATOM 653 N N . PHE A 1 90 ? 10.612 -3.836 8.610 1.00 91.69 90 PHE A N 1
ATOM 654 C CA . PHE A 1 90 ? 11.645 -4.061 9.620 1.00 91.69 90 PHE A CA 1
ATOM 655 C C . PHE A 1 90 ? 12.013 -2.797 10.415 1.00 91.69 90 PHE A C 1
ATOM 657 O O . PHE A 1 90 ? 12.594 -2.909 11.494 1.00 91.69 90 PHE A O 1
ATOM 664 N N . SER A 1 91 ? 11.704 -1.617 9.872 1.00 84.19 91 SER A N 1
ATOM 665 C CA . SER A 1 91 ? 11.865 -0.317 10.533 1.00 84.19 91 SER A CA 1
ATOM 666 C C . SER A 1 91 ? 10.686 0.017 11.434 1.00 84.19 91 SER A C 1
ATOM 668 O O . SER A 1 91 ? 10.952 0.758 12.405 1.00 84.19 91 SER A O 1
#

Organism: Halocaridina rubra (NCBI:txid373956)

Radius of gyration: 22.18 Å; chains: 1; bounding box: 46×38×50 Å

Sequence (91 aa):
MVAFDREKVKQEGFQLFGKLIRTKDPARLQGDSGTESKLQKVLTTVDLTSLGVGSCVGTGMYLVAGMVAKNNAGPAVMLSFTIAAIASIFS

Foldseek 3Di:
DPPPPPVVVVVVVVVVVVVVVVDDDPVVVVVPPDDDPPPPPPCDPVNVVVVVCCVVCPPVVVVVVVVCCVPPVDCVVVVVVVVVVVVVVVD

Secondary structure (DSSP, 8-state):
--SSSHHHHHHHHHHHHHHHSS---GGGSTT--SS---------HHHHHHHHHHHHSSHHHHHHHHHHHHH--STHHHHHHHHHHHHHHH-